Protein AF-A0A914YX13-F1 (afdb_monomer_lite)

pLDDT: mean 76.57, std 17.92, range [30.33, 95.38]

Structure (mmCIF, N/CA/C/O backbone):
data_AF-A0A914YX13-F1
#
_entry.id   AF-A0A914YX13-F1
#
loop_
_atom_site.group_PDB
_atom_site.id
_atom_site.type_symbol
_atom_site.label_atom_id
_atom_site.label_alt_id
_atom_site.label_comp_id
_atom_site.label_asym_id
_atom_site.label_entity_id
_atom_site.label_seq_id
_atom_site.pdbx_PDB_ins_code
_atom_site.Cartn_x
_atom_site.Cartn_y
_atom_site.Cartn_z
_atom_site.occupancy
_atom_site.B_iso_or_equiv
_atom_site.auth_seq_id
_atom_site.auth_comp_id
_atom_site.auth_asym_id
_atom_site.auth_atom_id
_atom_site.pdbx_PDB_model_num
ATOM 1 N N . MET A 1 1 ? -17.560 2.296 18.404 1.00 51.25 1 MET A N 1
ATOM 2 C CA . MET A 1 1 ? -17.939 2.198 16.970 1.00 51.25 1 MET A CA 1
ATOM 3 C C . MET A 1 1 ? -16.727 1.765 16.128 1.00 51.25 1 MET A C 1
ATOM 5 O O . MET A 1 1 ? -16.759 1.831 14.908 1.00 51.25 1 MET A O 1
ATOM 9 N N . ASP A 1 2 ? -15.683 1.246 16.788 1.00 60.91 2 ASP A N 1
ATOM 10 C CA . ASP A 1 2 ? -14.318 1.118 16.262 1.00 60.91 2 ASP A CA 1
ATOM 11 C C . ASP A 1 2 ? -14.013 -0.267 15.674 1.00 60.91 2 ASP A C 1
ATOM 13 O O . ASP A 1 2 ? -13.160 -0.404 14.803 1.00 60.91 2 ASP A O 1
ATOM 17 N N . THR A 1 3 ? -14.779 -1.293 16.054 1.00 81.75 3 THR A N 1
ATOM 18 C CA . THR A 1 3 ? -14.535 -2.686 15.649 1.00 81.75 3 THR A CA 1
ATOM 19 C C . THR A 1 3 ? -14.819 -2.975 14.178 1.00 81.75 3 THR A C 1
ATOM 21 O O . THR A 1 3 ? -14.183 -3.857 13.611 1.00 81.75 3 THR A O 1
ATOM 24 N N . LEU A 1 4 ? -15.762 -2.277 13.533 1.00 89.25 4 LEU A N 1
ATOM 25 C CA . LEU A 1 4 ? -16.023 -2.485 12.102 1.00 89.25 4 LEU A CA 1
ATOM 26 C C . LEU A 1 4 ? -14.940 -1.834 11.239 1.00 89.25 4 LEU A C 1
ATOM 28 O O . LEU A 1 4 ? -14.457 -2.465 10.304 1.00 89.25 4 LEU A O 1
ATOM 32 N N . LYS A 1 5 ? -14.532 -0.605 11.580 1.00 86.00 5 LYS A N 1
ATOM 33 C CA . LYS A 1 5 ? -13.439 0.090 10.893 1.00 86.00 5 LYS A CA 1
ATOM 34 C C . LYS A 1 5 ? -12.157 -0.737 10.972 1.00 86.00 5 LYS A C 1
ATOM 36 O O . LYS A 1 5 ? -11.561 -1.007 9.941 1.00 86.00 5 LYS A O 1
ATOM 41 N N . GLU A 1 6 ? -11.798 -1.217 12.159 1.00 88.88 6 GLU A N 1
ATOM 42 C CA . GLU A 1 6 ? -10.595 -2.033 12.351 1.00 88.88 6 GLU A CA 1
ATOM 43 C C . GLU A 1 6 ? -10.658 -3.370 11.592 1.00 88.88 6 GLU A C 1
ATOM 45 O O . GLU A 1 6 ? -9.677 -3.782 10.979 1.00 88.88 6 GLU A O 1
ATOM 50 N N . LYS A 1 7 ? -11.828 -4.026 11.537 1.00 92.00 7 LYS A N 1
ATOM 51 C CA . LYS A 1 7 ? -12.021 -5.231 10.708 1.00 92.00 7 LYS A CA 1
ATOM 52 C C . LYS A 1 7 ? -11.828 -4.954 9.218 1.00 92.00 7 LYS A C 1
ATOM 54 O O . LYS A 1 7 ? -11.201 -5.759 8.538 1.00 92.00 7 LYS A O 1
ATOM 59 N N . ILE A 1 8 ? -12.357 -3.834 8.722 1.00 91.31 8 ILE A N 1
ATOM 60 C CA . ILE A 1 8 ? -12.187 -3.425 7.322 1.00 91.31 8 ILE A CA 1
ATOM 61 C C . ILE A 1 8 ? -10.720 -3.097 7.044 1.00 91.31 8 ILE A C 1
ATOM 63 O O . ILE A 1 8 ? -10.189 -3.530 6.030 1.00 91.31 8 ILE A O 1
ATOM 67 N N . GLU A 1 9 ? -10.047 -2.376 7.940 1.00 91.00 9 GLU A N 1
ATOM 68 C CA . GLU A 1 9 ? -8.623 -2.064 7.798 1.00 91.00 9 GLU A CA 1
ATOM 69 C C . GLU A 1 9 ? -7.769 -3.330 7.741 1.00 91.00 9 GLU A C 1
ATOM 71 O O . GLU A 1 9 ? -6.924 -3.439 6.858 1.00 91.00 9 GLU A O 1
ATOM 76 N N . ASN A 1 10 ? -8.018 -4.300 8.623 1.00 92.00 10 ASN A N 1
ATOM 77 C CA . ASN A 1 10 ? -7.293 -5.569 8.622 1.00 92.00 10 ASN A CA 1
ATOM 78 C C . ASN A 1 10 ? -7.537 -6.360 7.331 1.00 92.00 10 ASN A C 1
ATOM 80 O O . ASN A 1 10 ? -6.577 -6.806 6.712 1.00 92.00 10 ASN A O 1
ATOM 84 N N . TYR A 1 11 ? -8.792 -6.450 6.878 1.00 94.31 11 TYR A N 1
ATOM 85 C CA . TYR A 1 11 ? -9.124 -7.075 5.594 1.00 94.31 11 TYR A CA 1
ATOM 86 C C . TYR A 1 11 ? -8.387 -6.396 4.429 1.00 94.31 11 TYR A C 1
ATOM 88 O O . TYR A 1 11 ? -7.752 -7.052 3.611 1.00 94.31 11 TYR A O 1
ATOM 96 N N . LEU A 1 12 ? -8.403 -5.060 4.381 1.00 93.69 12 LEU A N 1
ATOM 97 C CA . LEU A 1 12 ? -7.714 -4.308 3.333 1.00 93.69 12 LEU A CA 1
ATOM 98 C C . LEU A 1 12 ? -6.192 -4.471 3.393 1.00 93.69 12 LEU A C 1
ATOM 100 O O . LEU A 1 12 ? -5.563 -4.411 2.346 1.00 93.69 12 LEU A O 1
ATOM 104 N N . MET A 1 13 ? -5.595 -4.669 4.574 1.00 93.50 13 MET A N 1
ATOM 105 C CA . MET A 1 13 ? -4.156 -4.935 4.705 1.00 93.50 13 MET A CA 1
ATOM 106 C C . MET A 1 13 ? -3.745 -6.301 4.148 1.00 93.50 13 MET A C 1
ATOM 108 O O . MET A 1 13 ? -2.611 -6.430 3.685 1.00 93.50 13 MET A O 1
ATOM 112 N N . GLU A 1 14 ? -4.624 -7.302 4.226 1.00 95.38 14 GLU A N 1
ATOM 113 C CA . GLU A 1 14 ? -4.387 -8.658 3.709 1.00 95.38 14 GLU A CA 1
ATOM 114 C C . GLU A 1 14 ? -4.541 -8.726 2.183 1.00 95.38 14 GLU A C 1
ATOM 116 O O . GLU A 1 14 ? -3.833 -9.483 1.527 1.00 95.38 14 GLU A O 1
ATOM 121 N N . GLU A 1 15 ? -5.391 -7.869 1.617 1.00 94.50 15 GLU A N 1
ATOM 122 C CA . GLU A 1 15 ? -5.732 -7.864 0.190 1.00 94.50 15 GLU A CA 1
ATOM 123 C C . GLU A 1 15 ? -4.868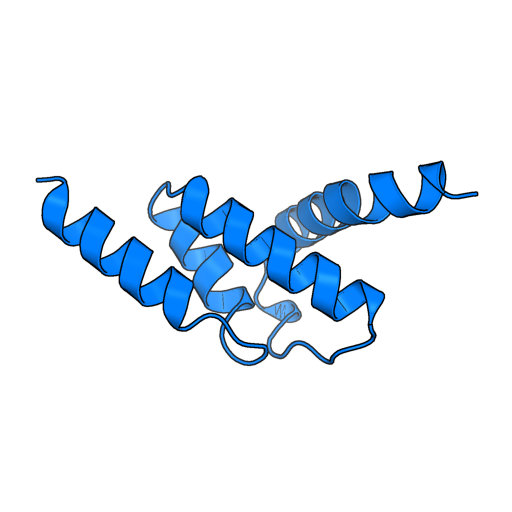 -6.917 -0.667 1.00 94.50 15 GLU A C 1
ATOM 125 O O . GLU A 1 15 ? -5.140 -6.754 -1.857 1.00 94.50 15 GLU A O 1
ATOM 130 N N . ILE A 1 16 ? -3.848 -6.255 -0.105 1.00 93.50 16 ILE A N 1
ATOM 131 C CA . ILE A 1 16 ? -3.003 -5.312 -0.865 1.00 93.50 16 ILE A CA 1
ATOM 132 C C . ILE A 1 16 ? -2.268 -6.041 -1.997 1.00 93.50 16 ILE A C 1
ATOM 134 O O . ILE A 1 16 ? -1.486 -6.959 -1.754 1.00 93.50 16 ILE A O 1
ATOM 138 N N . CYS A 1 17 ? -2.446 -5.557 -3.226 1.00 94.00 17 CYS A N 1
ATOM 139 C CA . CYS A 1 17 ? -1.727 -6.001 -4.414 1.00 94.00 17 CYS A CA 1
ATOM 140 C C . CYS A 1 17 ? -1.499 -4.849 -5.408 1.00 94.00 17 CYS A C 1
ATOM 142 O O . CYS A 1 17 ? -2.008 -3.735 -5.259 1.00 94.00 17 CYS A O 1
ATOM 144 N N . GLU A 1 18 ? -0.756 -5.127 -6.475 1.00 90.81 18 GLU A N 1
ATOM 145 C CA . GLU A 1 18 ? -0.355 -4.171 -7.511 1.00 90.81 18 GLU A CA 1
ATOM 146 C C . GLU A 1 18 ? -1.544 -3.510 -8.218 1.00 90.81 18 GLU A C 1
ATOM 148 O O . GLU A 1 18 ? -1.426 -2.393 -8.720 1.00 90.81 18 GLU A O 1
ATOM 153 N N . SER A 1 19 ? -2.688 -4.201 -8.261 1.00 91.94 19 SER A N 1
ATOM 154 C CA . SER A 1 19 ? -3.894 -3.735 -8.954 1.00 91.94 19 SER A CA 1
ATOM 155 C C . SER A 1 19 ? -4.803 -2.843 -8.104 1.00 91.94 19 SER A C 1
ATOM 157 O O . SER A 1 19 ? -5.671 -2.159 -8.646 1.00 91.94 19 SER A O 1
ATOM 159 N N . ASN A 1 20 ? -4.647 -2.854 -6.774 1.00 90.81 20 ASN A N 1
ATOM 160 C CA . ASN A 1 20 ? -5.575 -2.179 -5.863 1.00 90.81 20 ASN A CA 1
ATOM 161 C C . ASN A 1 20 ? -4.903 -1.218 -4.872 1.00 90.81 20 ASN A C 1
ATOM 163 O O . ASN A 1 20 ? -5.599 -0.370 -4.306 1.00 90.81 20 ASN A O 1
ATOM 167 N N . VAL A 1 21 ? -3.579 -1.285 -4.696 1.00 90.50 21 VAL A N 1
ATOM 168 C CA . VAL A 1 21 ? -2.854 -0.527 -3.666 1.00 90.50 21 VAL A CA 1
ATOM 169 C C . VAL A 1 21 ? -3.102 0.982 -3.752 1.00 90.50 21 VAL A C 1
ATOM 171 O O . VAL A 1 21 ? -3.335 1.611 -2.724 1.00 90.50 21 VAL A O 1
ATOM 174 N N . CYS A 1 22 ? -3.171 1.568 -4.951 1.00 87.81 22 CYS A N 1
ATOM 175 C CA . CYS A 1 22 ? -3.458 2.996 -5.146 1.00 87.81 22 CYS A CA 1
ATOM 176 C C . CYS A 1 22 ? -4.845 3.394 -4.611 1.00 87.81 22 CYS A C 1
ATOM 178 O O . CYS A 1 22 ? -5.010 4.427 -3.961 1.00 87.81 22 CYS A O 1
ATOM 180 N N . ARG A 1 23 ? -5.851 2.539 -4.820 1.00 87.81 23 ARG A N 1
ATOM 181 C CA . ARG A 1 23 ? -7.215 2.765 -4.320 1.00 87.81 23 ARG A CA 1
ATOM 182 C C . ARG A 1 23 ? -7.259 2.617 -2.799 1.00 87.81 23 ARG A C 1
ATOM 184 O O . ARG A 1 23 ? -7.887 3.431 -2.127 1.00 87.81 23 ARG A O 1
ATOM 191 N N . ILE A 1 24 ? -6.537 1.635 -2.253 1.00 91.44 24 ILE A N 1
ATOM 192 C CA . ILE A 1 24 ? -6.436 1.416 -0.803 1.00 91.44 24 ILE A CA 1
ATOM 193 C C . ILE A 1 24 ? -5.718 2.592 -0.119 1.00 91.44 24 ILE A C 1
ATOM 195 O O . ILE A 1 24 ? -6.164 3.030 0.943 1.00 91.44 24 ILE A O 1
ATOM 199 N N . VAL A 1 25 ? -4.688 3.181 -0.741 1.00 87.69 25 VAL A N 1
ATOM 200 C CA . VAL A 1 25 ? -4.056 4.427 -0.265 1.00 87.69 25 VAL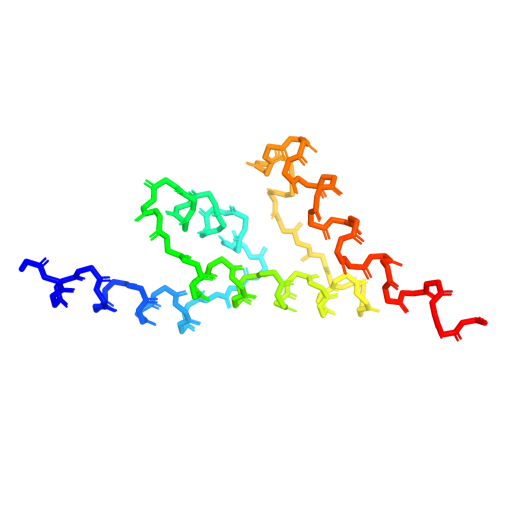 A CA 1
ATOM 201 C C . VAL A 1 25 ? -5.097 5.537 -0.128 1.00 87.69 25 VAL A C 1
ATOM 203 O O . VAL A 1 25 ? -5.231 6.113 0.954 1.00 87.69 25 VAL A O 1
ATOM 206 N N . ASN A 1 26 ? -5.894 5.791 -1.168 1.00 84.06 26 ASN A N 1
ATOM 207 C CA . ASN A 1 26 ? -6.943 6.813 -1.120 1.00 84.06 26 ASN A CA 1
ATOM 208 C C . ASN A 1 26 ? -7.971 6.525 -0.011 1.00 84.06 26 ASN A C 1
ATOM 210 O O . ASN A 1 26 ? -8.302 7.412 0.779 1.00 84.06 26 ASN A O 1
ATOM 214 N N . CYS A 1 27 ? -8.416 5.271 0.125 1.00 86.25 27 CYS A N 1
ATOM 215 C CA . CYS A 1 27 ? -9.308 4.853 1.209 1.00 86.25 27 CYS A CA 1
ATOM 216 C C . CYS A 1 27 ? -8.689 5.078 2.595 1.00 86.25 27 CYS A C 1
ATOM 218 O O . CYS A 1 27 ? -9.388 5.513 3.512 1.00 86.25 27 CYS A O 1
ATOM 220 N N . SER A 1 28 ? -7.390 4.825 2.764 1.00 86.75 28 SER A N 1
ATOM 221 C CA . SER A 1 28 ? -6.699 5.010 4.043 1.00 86.75 28 SER A CA 1
ATOM 222 C C . SER A 1 28 ? -6.619 6.483 4.460 1.00 86.75 28 SER A C 1
ATOM 224 O O . SER A 1 28 ? -6.720 6.790 5.644 1.00 86.75 28 SER A O 1
ATOM 226 N N . ILE A 1 29 ? -6.536 7.407 3.501 1.00 82.88 29 ILE A N 1
ATOM 227 C CA . ILE A 1 29 ? -6.540 8.852 3.767 1.00 82.88 29 ILE A CA 1
ATOM 228 C C . ILE A 1 29 ? -7.938 9.319 4.139 1.00 82.88 29 ILE A C 1
ATOM 230 O O . ILE A 1 29 ? -8.125 9.927 5.191 1.00 82.88 29 ILE A O 1
ATOM 234 N N . LEU A 1 30 ? -8.928 8.984 3.308 1.00 83.81 30 LEU A N 1
ATOM 235 C CA . LEU A 1 30 ? -10.320 9.384 3.520 1.00 83.81 30 LEU A CA 1
ATOM 236 C C . LEU A 1 30 ? -10.879 8.848 4.842 1.00 83.81 30 LEU A C 1
ATOM 238 O O . LEU A 1 30 ? -11.671 9.515 5.502 1.00 83.81 30 LEU A O 1
ATOM 242 N N . SER A 1 31 ? -10.452 7.652 5.248 1.00 85.00 31 SER A N 1
ATOM 243 C CA . SER A 1 31 ? -10.874 7.030 6.506 1.00 85.00 31 SER A CA 1
ATOM 244 C C . SER A 1 31 ? -10.023 7.431 7.716 1.00 85.00 31 SER A C 1
ATOM 246 O O . SER A 1 31 ? -10.336 7.002 8.830 1.00 85.00 31 SER A O 1
ATOM 248 N N . ASN A 1 32 ? -8.977 8.249 7.534 1.00 84.75 32 ASN A N 1
ATOM 249 C CA . ASN A 1 32 ? -7.972 8.573 8.548 1.00 84.75 32 ASN A CA 1
ATOM 250 C C . ASN A 1 32 ? -7.426 7.299 9.222 1.00 84.75 32 ASN A C 1
ATOM 252 O O . ASN A 1 32 ? -7.653 7.039 10.411 1.00 84.75 32 ASN A O 1
ATOM 256 N N . SER A 1 33 ? -6.771 6.463 8.415 1.00 86.81 33 SER A N 1
ATOM 257 C CA . SER A 1 33 ? -6.185 5.176 8.789 1.00 86.81 33 SER A CA 1
ATOM 258 C C . SER A 1 33 ? -4.666 5.164 8.558 1.00 86.81 33 SER A C 1
ATOM 260 O O . SER A 1 33 ? -4.179 4.700 7.522 1.00 86.81 33 SER A O 1
ATOM 262 N N . PRO A 1 34 ? -3.872 5.655 9.528 1.00 85.62 34 PRO A N 1
ATOM 263 C CA . PRO A 1 34 ? -2.422 5.759 9.375 1.00 85.62 34 PRO A CA 1
ATOM 264 C C . PRO A 1 34 ? -1.732 4.402 9.199 1.00 85.62 34 PRO A C 1
ATOM 266 O O . PRO A 1 34 ? -0.765 4.295 8.449 1.00 85.62 34 PRO A O 1
ATOM 269 N N . LYS A 1 35 ? -2.236 3.352 9.866 1.00 87.62 35 LYS A N 1
ATOM 270 C CA . LYS A 1 35 ? -1.671 1.997 9.777 1.00 87.62 35 LYS A CA 1
ATOM 271 C C . LYS A 1 35 ? -1.817 1.428 8.365 1.00 87.62 35 LYS A C 1
ATOM 273 O O . LYS A 1 35 ? -0.855 0.894 7.815 1.00 87.62 35 LYS A O 1
ATOM 278 N N . LEU A 1 36 ? -3.007 1.571 7.773 1.00 87.62 36 LEU A N 1
ATOM 279 C CA . LEU A 1 36 ? -3.285 1.099 6.418 1.00 87.62 36 LEU A CA 1
ATOM 280 C C . LEU A 1 36 ? -2.480 1.901 5.390 1.00 87.62 36 LEU A C 1
ATOM 282 O O . LEU A 1 36 ? -1.859 1.310 4.507 1.00 87.62 36 LEU A O 1
ATOM 286 N N . TYR A 1 37 ? -2.405 3.223 5.568 1.00 87.19 37 TYR A N 1
ATOM 287 C CA . TYR A 1 37 ? -1.583 4.101 4.734 1.00 87.19 37 TYR A CA 1
ATOM 288 C C . TYR A 1 37 ? -0.108 3.681 4.750 1.00 87.19 37 TYR A C 1
ATOM 290 O O . TYR A 1 37 ? 0.508 3.504 3.700 1.00 87.19 37 TYR A O 1
ATOM 298 N N . GLN A 1 38 ? 0.453 3.451 5.940 1.00 86.50 38 GLN A N 1
ATOM 299 C CA . GLN A 1 38 ? 1.844 3.031 6.096 1.00 86.50 38 GLN A CA 1
ATOM 300 C C . GLN A 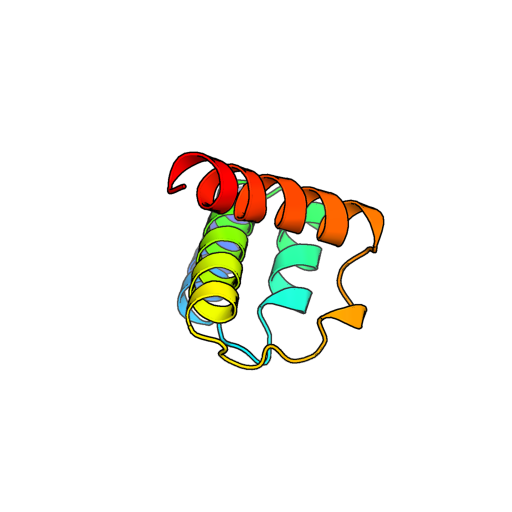1 38 ? 2.112 1.670 5.441 1.00 86.50 38 GLN A C 1
ATOM 302 O O . GLN A 1 38 ? 3.131 1.497 4.771 1.00 86.50 38 GLN A O 1
ATOM 307 N N . LYS A 1 39 ? 1.196 0.705 5.596 1.00 89.94 39 LYS A N 1
ATOM 308 C CA . LYS A 1 39 ? 1.310 -0.613 4.959 1.00 89.94 39 LYS A CA 1
ATOM 309 C C . LYS A 1 39 ? 1.325 -0.496 3.431 1.00 89.94 39 LYS A C 1
ATOM 311 O O . LYS A 1 39 ? 2.197 -1.090 2.798 1.00 89.94 39 LYS A O 1
ATOM 316 N N . CYS A 1 40 ? 0.430 0.309 2.856 1.00 90.06 40 CYS A N 1
ATOM 317 C CA . CYS A 1 40 ? 0.398 0.568 1.416 1.00 90.06 40 CYS A CA 1
ATOM 318 C C . CYS A 1 40 ? 1.668 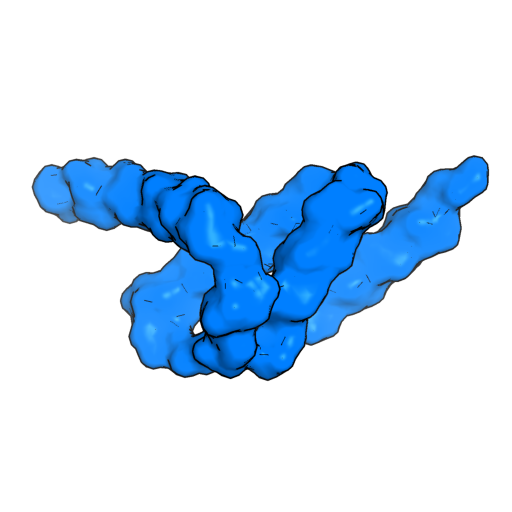1.276 0.931 1.00 90.06 40 CYS A C 1
ATOM 320 O O . CYS A 1 40 ? 2.231 0.896 -0.091 1.00 90.06 40 CYS A O 1
ATOM 322 N N . GLY A 1 41 ? 2.163 2.263 1.684 1.00 85.69 41 GLY A N 1
ATOM 323 C CA . GLY A 1 41 ? 3.411 2.957 1.365 1.00 85.69 41 GLY A CA 1
ATOM 324 C C . GLY A 1 41 ? 4.618 2.017 1.327 1.00 85.69 41 GLY A C 1
ATOM 325 O O . GLY A 1 41 ? 5.428 2.098 0.408 1.00 85.69 41 GLY A O 1
ATOM 326 N N . ASN A 1 42 ? 4.707 1.073 2.268 1.00 87.38 42 ASN A N 1
ATOM 327 C CA . ASN A 1 42 ? 5.758 0.052 2.270 1.00 87.38 42 ASN A CA 1
ATOM 328 C C . ASN A 1 42 ? 5.645 -0.905 1.076 1.00 87.38 42 ASN A C 1
ATOM 330 O O . ASN A 1 42 ? 6.662 -1.262 0.484 1.00 87.38 42 ASN A O 1
ATOM 334 N N . PHE A 1 43 ? 4.424 -1.307 0.713 1.00 90.69 43 PHE A N 1
ATOM 335 C CA . PHE A 1 43 ? 4.187 -2.133 -0.471 1.00 90.69 43 PHE A CA 1
ATOM 336 C C . PHE A 1 43 ? 4.636 -1.409 -1.747 1.00 90.69 43 PHE A C 1
ATOM 338 O O . PHE A 1 43 ? 5.430 -1.952 -2.511 1.00 90.69 43 PHE A O 1
ATOM 345 N N . LEU A 1 44 ? 4.195 -0.159 -1.936 1.00 85.94 44 LEU A N 1
ATOM 346 C CA . LEU A 1 44 ? 4.567 0.675 -3.082 1.00 85.94 44 LEU A CA 1
ATOM 347 C C . LEU A 1 44 ? 6.074 0.896 -3.161 1.00 85.94 44 LEU A C 1
ATOM 349 O O . LEU A 1 44 ? 6.650 0.780 -4.237 1.00 85.94 44 LEU A O 1
ATOM 353 N N . LYS A 1 45 ? 6.723 1.169 -2.025 1.00 82.94 45 LYS A N 1
ATOM 354 C CA . LYS A 1 45 ? 8.179 1.291 -1.949 1.00 82.94 45 LYS A CA 1
ATOM 355 C C . LYS A 1 45 ? 8.865 0.042 -2.500 1.00 82.94 45 LYS A C 1
ATOM 357 O O . LYS A 1 45 ? 9.675 0.151 -3.412 1.00 82.94 45 LYS A O 1
ATOM 362 N N . ASN A 1 46 ? 8.505 -1.125 -1.970 1.00 86.38 46 ASN A N 1
ATOM 363 C CA . ASN A 1 46 ? 9.108 -2.394 -2.365 1.00 86.38 46 ASN A CA 1
ATOM 364 C C . ASN A 1 46 ? 8.839 -2.715 -3.846 1.00 86.38 46 ASN A C 1
ATOM 366 O O . ASN A 1 46 ? 9.726 -3.174 -4.557 1.00 86.38 46 ASN A O 1
ATOM 370 N N . ALA A 1 47 ? 7.627 -2.444 -4.333 1.00 85.12 47 ALA A N 1
ATOM 371 C CA . ALA A 1 47 ? 7.287 -2.625 -5.738 1.00 85.12 47 ALA A CA 1
ATOM 372 C C . ALA A 1 47 ? 8.138 -1.730 -6.652 1.00 85.12 47 ALA A C 1
ATOM 374 O O . ALA A 1 47 ? 8.720 -2.219 -7.615 1.00 85.12 47 ALA A O 1
ATOM 375 N N . LEU A 1 48 ? 8.278 -0.443 -6.317 1.00 80.25 48 LEU A N 1
ATOM 376 C CA . LEU A 1 48 ? 9.097 0.501 -7.081 1.00 80.25 48 LEU A CA 1
ATOM 377 C C . LEU A 1 48 ? 10.584 0.125 -7.062 1.00 80.25 48 LEU A C 1
ATOM 379 O O . LEU A 1 48 ? 11.235 0.184 -8.101 1.00 80.25 48 LEU A O 1
ATOM 383 N N . GLU A 1 49 ? 11.112 -0.294 -5.909 1.00 83.44 49 GLU A N 1
ATOM 384 C CA . GLU A 1 49 ? 12.506 -0.736 -5.765 1.00 83.44 49 GLU A CA 1
ATOM 385 C C . GLU A 1 49 ? 12.812 -1.990 -6.602 1.00 83.44 49 GLU A C 1
ATOM 387 O O . GLU A 1 49 ? 13.916 -2.114 -7.129 1.00 83.44 49 GLU A O 1
ATOM 392 N N . ASN A 1 50 ? 11.835 -2.883 -6.786 1.00 83.94 50 ASN A N 1
ATOM 393 C CA . ASN A 1 50 ? 11.984 -4.097 -7.597 1.00 83.94 50 ASN A CA 1
ATOM 394 C C . ASN A 1 50 ? 11.517 -3.938 -9.056 1.00 83.94 50 ASN A C 1
ATOM 396 O O . ASN A 1 50 ? 11.540 -4.907 -9.813 1.00 83.94 50 ASN A O 1
ATOM 400 N N . GLY A 1 51 ? 11.078 -2.743 -9.465 1.00 81.75 51 GLY A N 1
ATOM 401 C CA . GLY A 1 51 ? 10.536 -2.508 -10.807 1.00 81.75 51 GLY A CA 1
ATOM 402 C C . GLY A 1 51 ? 9.207 -3.223 -11.080 1.00 81.75 51 GLY A C 1
ATOM 403 O O . GLY A 1 51 ? 8.841 -3.418 -12.239 1.00 81.75 51 GLY A O 1
ATOM 404 N N . THR A 1 52 ? 8.479 -3.619 -10.035 1.00 84.75 52 THR A N 1
ATOM 405 C CA . THR A 1 52 ? 7.150 -4.218 -10.152 1.00 84.75 52 THR A CA 1
ATOM 406 C C . THR A 1 52 ? 6.159 -3.161 -10.652 1.00 84.75 52 THR A C 1
ATOM 408 O O . THR A 1 52 ? 6.034 -2.097 -10.035 1.00 84.75 52 THR A O 1
ATOM 411 N N . PRO A 1 53 ? 5.427 -3.423 -11.748 1.00 83.56 53 PRO A N 1
ATOM 412 C CA . PRO A 1 53 ? 4.448 -2.482 -12.266 1.00 83.56 53 PRO A CA 1
ATOM 413 C C . PRO A 1 53 ? 3.261 -2.358 -11.306 1.00 83.56 53 PRO A C 1
ATOM 415 O O . PRO A 1 53 ? 2.644 -3.353 -10.935 1.00 83.56 53 PRO A O 1
ATOM 418 N N . ILE A 1 54 ? 2.921 -1.123 -10.941 1.00 84.62 54 ILE A N 1
ATOM 419 C CA . ILE A 1 54 ? 1.728 -0.796 -10.157 1.00 84.62 54 ILE A CA 1
ATOM 420 C C . ILE A 1 54 ? 0.678 -0.220 -11.099 1.00 84.62 54 ILE A C 1
ATOM 422 O O . ILE A 1 54 ? 0.967 0.691 -11.875 1.00 84.62 54 ILE A O 1
ATOM 426 N N . SER A 1 55 ? -0.535 -0.765 -11.038 1.00 82.81 55 SER A N 1
ATOM 427 C CA . SER A 1 55 ? -1.659 -0.230 -11.807 1.00 82.81 55 SER A CA 1
ATOM 428 C C . SER A 1 55 ? -2.177 1.041 -11.148 1.00 82.81 55 SER A C 1
ATOM 430 O O . SER A 1 55 ? -2.063 1.205 -9.932 1.00 82.81 55 SER A O 1
ATOM 432 N N . ASP A 1 56 ? -2.802 1.913 -11.933 1.00 77.06 56 ASP A N 1
ATOM 433 C CA . ASP A 1 56 ? -3.546 3.055 -11.408 1.00 77.06 56 ASP A CA 1
ATOM 434 C C . ASP A 1 56 ? -2.691 4.035 -10.576 1.00 77.06 56 ASP A C 1
ATOM 436 O O . ASP A 1 56 ? -3.189 4.689 -9.656 1.00 77.06 56 ASP A O 1
ATOM 440 N N . LEU A 1 57 ? -1.388 4.141 -10.856 1.00 72.56 57 LEU A N 1
ATOM 441 C CA . LEU A 1 57 ? -0.497 5.112 -10.202 1.00 72.56 57 LEU A CA 1
ATOM 442 C C . LEU A 1 57 ? -1.006 6.550 -10.380 1.00 72.56 57 LEU A C 1
ATOM 444 O O . LEU A 1 57 ? -0.851 7.384 -9.492 1.00 72.56 57 LEU A O 1
ATOM 448 N N . GLU A 1 58 ? -1.665 6.822 -11.504 1.00 71.06 58 GLU A N 1
ATOM 449 C CA . GLU A 1 58 ? -2.345 8.073 -11.823 1.00 71.06 58 GLU A CA 1
ATOM 450 C C . GLU A 1 58 ? -3.565 8.373 -10.938 1.00 71.06 58 GLU A C 1
ATOM 452 O O . GLU A 1 58 ? -4.009 9.520 -10.899 1.00 71.06 58 GLU A O 1
ATOM 457 N N . LEU A 1 59 ? -4.107 7.374 -10.226 1.00 66.38 59 LEU A N 1
ATOM 458 C CA . LEU A 1 59 ? -5.210 7.563 -9.276 1.00 66.38 59 LEU A CA 1
ATOM 459 C C . LEU A 1 59 ? -4.736 8.086 -7.917 1.00 66.38 59 LEU A C 1
ATOM 461 O O . LEU A 1 59 ? -5.566 8.463 -7.086 1.00 66.38 59 LEU A O 1
ATOM 465 N N . ILE A 1 60 ? -3.427 8.096 -7.664 1.00 67.12 60 ILE A N 1
ATOM 466 C CA . ILE A 1 60 ? -2.864 8.735 -6.480 1.00 67.12 60 ILE A CA 1
ATOM 467 C C . ILE A 1 60 ? -2.774 10.236 -6.764 1.00 67.12 60 ILE A C 1
ATOM 469 O O . ILE A 1 60 ? -2.172 10.652 -7.755 1.00 67.12 60 ILE A O 1
ATOM 473 N N . ASP A 1 61 ? -3.371 11.051 -5.887 1.00 63.69 61 ASP A N 1
ATOM 474 C CA . ASP A 1 61 ? -3.255 12.511 -5.944 1.00 63.69 61 ASP A CA 1
ATOM 475 C C . ASP A 1 61 ? -1.785 12.920 -6.145 1.00 63.69 61 ASP A C 1
ATOM 477 O O . ASP A 1 61 ? -0.901 12.398 -5.467 1.00 63.69 61 ASP A O 1
ATOM 481 N N . LYS A 1 62 ? -1.502 13.824 -7.092 1.00 58.94 62 LYS A N 1
ATOM 482 C CA . LYS A 1 62 ? -0.122 14.160 -7.483 1.00 58.94 62 LYS A CA 1
ATOM 483 C C . LYS A 1 62 ? 0.720 14.666 -6.313 1.00 58.94 62 LYS A C 1
ATOM 485 O O . LYS A 1 62 ? 1.892 14.301 -6.228 1.00 58.94 62 LYS A O 1
ATOM 490 N N . ASP A 1 63 ? 0.152 15.452 -5.404 1.00 60.69 63 ASP A N 1
ATOM 491 C CA . ASP A 1 63 ? 0.884 15.959 -4.241 1.00 60.69 63 ASP A CA 1
ATOM 492 C C . ASP A 1 63 ? 1.148 14.839 -3.231 1.00 60.69 63 ASP A C 1
ATOM 494 O O . ASP A 1 63 ? 2.203 14.779 -2.588 1.00 60.69 63 ASP A O 1
ATOM 498 N N . LEU A 1 64 ? 0.223 13.884 -3.143 1.00 63.53 64 LEU A N 1
ATOM 499 C CA . LEU A 1 64 ? 0.380 12.691 -2.328 1.00 63.53 64 LEU A CA 1
ATOM 500 C C . LEU A 1 64 ? 1.392 11.704 -2.928 1.00 63.53 64 LEU A C 1
ATOM 502 O O . LEU A 1 64 ? 2.223 11.175 -2.193 1.00 63.53 64 LEU A O 1
ATOM 506 N N . ALA A 1 65 ? 1.389 11.511 -4.247 1.00 62.75 65 ALA A N 1
ATOM 507 C CA . ALA A 1 65 ? 2.382 10.733 -4.976 1.00 62.75 65 ALA A CA 1
ATOM 508 C C . ALA A 1 65 ? 3.775 11.345 -4.795 1.00 62.75 65 ALA A C 1
ATOM 510 O O . ALA A 1 65 ? 4.728 10.622 -4.524 1.00 62.75 65 ALA A O 1
ATOM 511 N N . VAL A 1 66 ? 3.897 12.677 -4.836 1.00 60.47 66 VAL A N 1
ATOM 512 C CA . VAL A 1 66 ? 5.146 13.390 -4.531 1.00 60.47 66 VAL A CA 1
ATOM 513 C C . VAL A 1 66 ? 5.570 13.184 -3.075 1.00 60.47 66 VAL A C 1
ATOM 515 O O . VAL A 1 66 ? 6.757 13.002 -2.822 1.00 60.47 66 VAL A O 1
ATOM 518 N N . ASN A 1 67 ? 4.654 13.170 -2.105 1.00 62.94 67 ASN A N 1
ATOM 519 C CA . ASN A 1 67 ? 4.989 12.897 -0.701 1.00 62.94 67 ASN A CA 1
ATOM 520 C C . ASN A 1 67 ? 5.356 11.424 -0.441 1.00 62.94 67 ASN A C 1
ATOM 522 O O . ASN A 1 67 ? 6.270 11.148 0.340 1.00 62.94 67 ASN A O 1
ATOM 526 N N . LEU A 1 68 ? 4.696 10.478 -1.110 1.00 63.41 68 LEU A N 1
ATOM 527 C CA . LEU A 1 68 ? 5.063 9.060 -1.130 1.00 63.41 68 LEU A CA 1
ATOM 528 C C . LEU A 1 68 ? 6.450 8.883 -1.747 1.00 63.41 68 LEU A C 1
ATOM 530 O O . LEU A 1 68 ? 7.326 8.303 -1.114 1.00 63.41 68 LEU A O 1
ATOM 534 N N . LEU A 1 69 ? 6.690 9.476 -2.917 1.00 60.72 69 LEU A N 1
ATOM 535 C CA . LEU A 1 69 ? 7.986 9.470 -3.586 1.00 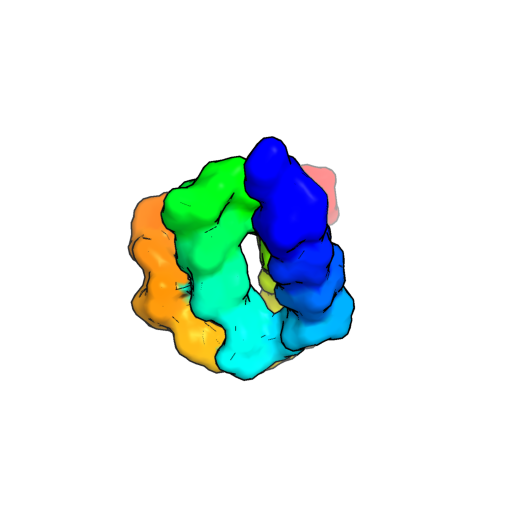60.72 69 LEU A CA 1
ATOM 536 C C . LEU A 1 69 ? 9.058 10.153 -2.746 1.00 60.72 69 LEU A C 1
ATOM 538 O O . LEU A 1 69 ? 10.145 9.615 -2.661 1.00 60.72 69 LEU A O 1
ATOM 542 N N . LYS A 1 70 ? 8.788 11.271 -2.064 1.00 59.81 70 LYS A N 1
ATOM 543 C CA . LYS A 1 70 ? 9.756 11.899 -1.147 1.00 59.81 70 LYS A CA 1
ATOM 544 C C . LYS A 1 70 ? 10.126 10.967 0.004 1.00 59.81 70 LYS A C 1
ATOM 546 O O . LYS A 1 70 ? 11.305 10.857 0.319 1.00 59.81 70 LYS A O 1
ATOM 551 N N . ASN A 1 71 ? 9.162 10.256 0.591 1.00 55.12 71 ASN A N 1
ATOM 552 C CA . ASN A 1 71 ? 9.433 9.275 1.648 1.00 55.12 71 ASN A CA 1
ATOM 553 C C . ASN A 1 71 ? 10.166 8.021 1.132 1.00 55.12 71 ASN A C 1
ATOM 555 O O . ASN A 1 71 ? 10.977 7.445 1.856 1.00 55.12 71 ASN A O 1
ATOM 559 N N . VAL A 1 72 ? 9.928 7.623 -0.120 1.00 49.47 72 VAL A N 1
ATOM 560 C CA . VAL A 1 72 ? 10.610 6.503 -0.791 1.00 49.47 72 VAL A CA 1
ATOM 561 C C . VAL A 1 72 ? 12.028 6.890 -1.252 1.00 49.47 72 VAL A C 1
ATOM 563 O O . VAL A 1 72 ? 12.986 6.183 -0.952 1.00 49.47 72 VAL A O 1
ATOM 566 N N . PHE A 1 73 ? 12.209 8.053 -1.882 1.00 43.62 73 PHE A N 1
ATOM 567 C CA . PHE A 1 73 ? 13.489 8.560 -2.395 1.00 43.62 73 PHE A CA 1
ATOM 568 C C . PHE A 1 73 ? 14.428 9.095 -1.309 1.00 43.62 73 PHE A C 1
ATOM 570 O O . PHE A 1 73 ? 15.641 9.062 -1.507 1.00 43.62 73 PHE A O 1
ATOM 577 N N . CYS A 1 74 ? 13.931 9.506 -0.133 1.00 41.25 74 CYS A N 1
ATOM 578 C CA . CYS A 1 74 ? 14.818 9.862 0.984 1.00 41.25 74 CYS A CA 1
ATOM 579 C C . CYS A 1 74 ? 15.696 8.682 1.444 1.00 41.25 74 CYS A C 1
ATOM 581 O O . CYS A 1 74 ? 16.716 8.901 2.099 1.00 41.25 74 CYS A O 1
ATOM 583 N N . TYR A 1 75 ? 15.318 7.444 1.102 1.00 38.00 75 TYR A N 1
ATOM 584 C CA . TYR A 1 75 ? 16.116 6.249 1.371 1.00 38.00 75 TYR A CA 1
ATOM 585 C C . TYR A 1 75 ? 17.140 5.935 0.274 1.00 38.00 75 TYR A C 1
ATOM 587 O O . TYR A 1 75 ? 18.230 5.476 0.602 1.00 38.00 75 TYR A O 1
ATOM 595 N N . VAL A 1 76 ? 16.856 6.242 -0.995 1.00 34.41 76 VAL A N 1
ATOM 596 C CA . VAL A 1 76 ? 17.789 5.971 -2.107 1.00 34.41 76 VAL A CA 1
ATOM 597 C C . VAL A 1 76 ? 18.990 6.926 -2.071 1.00 34.41 76 VAL A C 1
ATOM 599 O O . VAL A 1 76 ? 20.112 6.512 -2.335 1.00 34.41 76 VAL A O 1
ATOM 602 N N . SER A 1 77 ? 18.809 8.177 -1.630 1.00 31.16 77 SER A N 1
ATOM 603 C CA . SER A 1 77 ? 19.921 9.136 -1.483 1.00 31.16 77 SER A CA 1
ATOM 604 C C . SER A 1 77 ? 20.777 8.955 -0.222 1.00 31.16 77 SER A C 1
ATOM 606 O O . SER A 1 77 ? 21.766 9.662 -0.074 1.00 31.16 77 SER A O 1
ATOM 608 N N . LYS A 1 78 ? 20.418 8.048 0.698 1.00 32.44 78 LYS A N 1
ATOM 609 C CA . LYS A 1 78 ? 21.265 7.681 1.854 1.00 32.44 78 LYS A CA 1
ATOM 610 C C . LYS A 1 78 ? 22.024 6.364 1.657 1.00 32.44 78 LYS A C 1
ATOM 612 O O . LYS A 1 78 ? 22.795 5.986 2.534 1.00 32.44 78 LYS A O 1
ATOM 617 N N . ALA A 1 79 ? 21.783 5.671 0.545 1.00 32.69 79 ALA A N 1
ATOM 618 C CA . ALA A 1 79 ? 22.474 4.442 0.161 1.00 32.69 79 ALA A CA 1
ATOM 619 C C . ALA A 1 79 ? 23.557 4.668 -0.920 1.00 32.69 79 ALA A C 1
ATOM 621 O O . ALA A 1 79 ? 24.144 3.694 -1.387 1.00 32.69 79 ALA A O 1
ATOM 622 N N . LEU A 1 80 ? 23.814 5.930 -1.297 1.00 30.33 80 LEU A N 1
ATOM 623 C CA . LEU A 1 80 ? 24.926 6.372 -2.149 1.00 30.33 80 LEU A CA 1
ATOM 624 C C . LEU A 1 80 ? 25.950 7.154 -1.323 1.00 30.33 80 LEU A C 1
ATOM 626 O O . LEU A 1 80 ? 25.511 8.026 -0.539 1.00 30.33 80 LEU A O 1
#

Sequence (80 aa):
MDTLKEKIENYLMEEICESNVCRIVNCSILSNSPKLYQKCGNFLKNALENGTPISDLELIDKDLAVNLLKN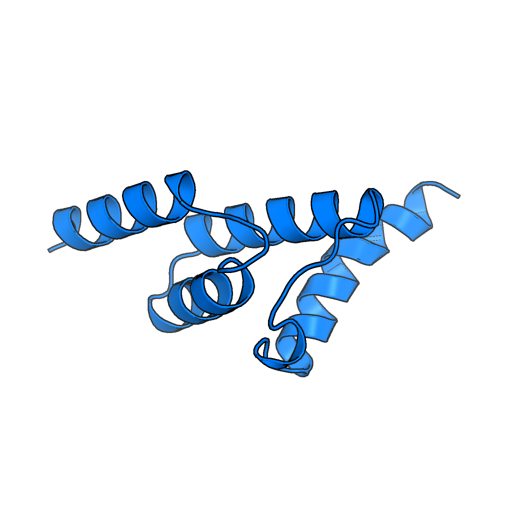VFCYVSKAL

Secondary structure (DSSP, 8-state):
-HHHHHHHHHHHHHS--TTTHHHHHHHHHHTT-HHHHHHHHHHHHHHHHTTPPPTTGGGS-HHHHHHHHHHHHHHHTT--

InterPro domains:
  IPR011333 SKP1/BTB/POZ domain superfamily [G3DSA:3.30.710.10] (1-52)

Foldseek 3Di:
DCVVVVVVLVVLLVPDDLACLQVQCVVCVVVVPVPSNVSSLVVVLVCVVVVNHHPPLVSHDPVRNVVSVCVSVVVVVVVD

Radius of gyration: 13.08 Å; chains: 1; bounding box: 43×25×29 Å

Organism: NCBI:txid310955